Protein AF-A0A840C3K5-F1 (afdb_monomer_lite)

Organism: NCBI:txid1348468

Foldseek 3Di:
DDPCVVQPPNDDDQDPQLVVQLVVLQVQCVVVVNHCPVPSVLSSVLSVCVSPVDEAADPPVSNVPPSPGHYDDCVVDPDD

InterPro domains:
  IPR029060 PIN-like domain superfamily [SSF88723] (6-75)

Secondary structure (DSSP, 8-state):
--HHHHHGGGSPPP-HHHHHHHHHHHHHHHHTT---GGGHHHHHHHHHHHHHT--EE-S-HHHHTTS---EE-TTTS---

pLDDT: mean 93.92, std 7.52, range [58.62, 98.62]

Structure (mmCIF, N/CA/C/O backbone):
data_AF-A0A840C3K5-F1
#
_entry.id   AF-A0A840C3K5-F1
#
loop_
_atom_site.group_PDB
_atom_site.id
_atom_site.type_symbol
_atom_site.label_atom_id
_atom_site.label_alt_id
_atom_site.label_comp_id
_atom_site.label_asym_id
_atom_site.label_entity_id
_atom_site.label_seq_id
_atom_site.pdbx_PDB_ins_code
_atom_site.Cartn_x
_atom_site.Cartn_y
_atom_site.Cartn_z
_atom_site.occupancy
_atom_site.B_iso_or_equiv
_atom_site.auth_seq_id
_atom_site.auth_comp_id
_atom_site.auth_asym_id
_atom_site.auth_atom_id
_atom_site.pdbx_PDB_model_num
ATOM 1 N N . MET A 1 1 ? 25.200 -1.404 -1.995 1.00 67.31 1 MET A N 1
ATOM 2 C CA . MET A 1 1 ? 24.126 -2.386 -2.213 1.00 67.31 1 MET A CA 1
ATOM 3 C C . MET A 1 1 ? 22.826 -1.618 -2.226 1.00 67.31 1 MET A C 1
ATOM 5 O O . MET A 1 1 ? 22.479 -1.009 -1.218 1.00 67.31 1 MET A O 1
ATOM 9 N N . LEU A 1 2 ? 22.210 -1.529 -3.395 1.00 81.75 2 LEU A N 1
ATOM 10 C CA . LEU A 1 2 ? 20.905 -0.913 -3.585 1.00 81.75 2 LEU A CA 1
ATOM 11 C C . LEU A 1 2 ? 19.812 -1.916 -3.198 1.00 81.75 2 LEU A C 1
ATOM 13 O O . LEU A 1 2 ? 20.041 -3.122 -3.179 1.00 81.75 2 LEU A O 1
ATOM 17 N N . VAL A 1 3 ? 18.611 -1.422 -2.894 1.00 78.56 3 VAL A N 1
ATOM 18 C CA . VAL A 1 3 ? 17.443 -2.275 -2.594 1.00 78.56 3 VAL A CA 1
ATOM 19 C C . VAL A 1 3 ? 17.122 -3.202 -3.774 1.00 78.56 3 VAL A C 1
ATOM 21 O O . VAL A 1 3 ? 16.778 -4.361 -3.566 1.00 78.56 3 VAL A O 1
ATOM 24 N N . SER A 1 4 ? 17.330 -2.736 -5.006 1.00 80.81 4 SER A N 1
ATOM 25 C CA . SER A 1 4 ? 17.215 -3.545 -6.226 1.00 80.81 4 SER A CA 1
ATOM 26 C C . SER A 1 4 ? 18.142 -4.761 -6.235 1.00 80.81 4 SER A C 1
ATOM 28 O O . SER A 1 4 ? 17.766 -5.805 -6.746 1.00 80.81 4 SER A O 1
ATOM 30 N N . ASP A 1 5 ? 19.326 -4.664 -5.626 1.00 85.81 5 ASP A N 1
ATOM 31 C CA . ASP A 1 5 ? 20.286 -5.775 -5.591 1.00 85.81 5 ASP A CA 1
ATOM 32 C C . ASP A 1 5 ? 19.830 -6.885 -4.625 1.00 85.81 5 ASP A C 1
ATOM 34 O O . ASP A 1 5 ? 20.240 -8.032 -4.758 1.00 85.81 5 ASP A O 1
ATOM 38 N N . LEU A 1 6 ? 18.996 -6.543 -3.634 1.00 90.00 6 LEU A N 1
ATOM 39 C CA . LEU A 1 6 ? 18.469 -7.477 -2.631 1.00 90.00 6 LEU A CA 1
ATOM 40 C C . LEU A 1 6 ? 17.162 -8.144 -3.064 1.00 90.00 6 LEU A C 1
ATOM 42 O O . LEU A 1 6 ? 16.875 -9.273 -2.664 1.00 90.00 6 LEU A O 1
ATOM 46 N N . PHE A 1 7 ? 16.339 -7.415 -3.816 1.00 88.75 7 PHE A N 1
ATOM 47 C CA . PHE A 1 7 ? 14.980 -7.831 -4.153 1.00 88.75 7 PHE A CA 1
ATOM 48 C C . PHE A 1 7 ? 14.777 -8.112 -5.641 1.00 88.75 7 PHE A C 1
ATOM 50 O O . PHE A 1 7 ? 13.691 -8.565 -5.999 1.00 88.75 7 PHE A O 1
ATOM 57 N N . GLU A 1 8 ? 15.812 -7.923 -6.462 1.00 87.81 8 GLU A N 1
ATOM 58 C CA . GLU A 1 8 ? 15.807 -8.150 -7.908 1.00 87.81 8 GLU A CA 1
ATOM 59 C C . GLU A 1 8 ? 14.615 -7.433 -8.571 1.00 87.81 8 GLU A C 1
ATOM 61 O O . GLU A 1 8 ? 14.467 -6.217 -8.438 1.00 87.81 8 GLU A O 1
ATOM 66 N N . ASP A 1 9 ? 13.740 -8.172 -9.246 1.00 84.19 9 ASP A N 1
ATOM 67 C CA . ASP A 1 9 ? 12.557 -7.689 -9.962 1.00 84.19 9 ASP A CA 1
ATOM 68 C C . ASP A 1 9 ? 11.321 -7.474 -9.065 1.00 84.19 9 ASP A C 1
ATOM 70 O O . ASP A 1 9 ? 10.242 -7.136 -9.552 1.00 84.19 9 ASP A O 1
ATOM 74 N N . ARG A 1 10 ? 11.460 -7.623 -7.740 1.00 89.69 10 ARG A N 1
ATOM 75 C CA . ARG A 1 10 ? 10.356 -7.478 -6.768 1.00 89.69 10 ARG A CA 1
ATOM 76 C C . ARG A 1 10 ? 10.241 -6.081 -6.160 1.00 89.69 10 ARG A C 1
ATOM 78 O O . ARG A 1 10 ? 9.481 -5.881 -5.212 1.00 89.69 10 ARG A O 1
ATOM 85 N N . VAL A 1 11 ? 10.983 -5.111 -6.691 1.00 91.94 11 VAL A N 1
ATOM 86 C CA . VAL A 1 11 ? 10.787 -3.690 -6.383 1.00 91.94 11 VAL A CA 1
ATOM 87 C C . VAL A 1 11 ? 9.797 -3.121 -7.392 1.00 91.94 11 VAL A C 1
ATOM 89 O O . VAL A 1 11 ? 10.073 -3.080 -8.585 1.00 91.94 11 VAL A O 1
ATOM 92 N N . LEU A 1 12 ? 8.628 -2.699 -6.915 1.00 92.00 12 LEU A N 1
ATOM 93 C CA . LEU A 1 12 ? 7.585 -2.151 -7.778 1.00 92.00 12 LEU A CA 1
ATOM 94 C C . LEU A 1 12 ? 7.867 -0.678 -8.089 1.00 92.00 12 LEU A C 1
ATOM 96 O O . LEU A 1 12 ? 7.944 0.142 -7.173 1.00 92.00 12 LEU A O 1
ATOM 100 N N . ASP A 1 13 ? 7.952 -0.338 -9.374 1.00 93.69 13 ASP A N 1
ATOM 101 C CA . ASP A 1 13 ? 8.006 1.056 -9.822 1.00 93.69 13 ASP A CA 1
ATOM 102 C C . ASP A 1 13 ? 6.714 1.792 -9.471 1.00 93.69 13 ASP A C 1
ATOM 104 O O . ASP A 1 13 ? 5.623 1.236 -9.574 1.00 93.69 13 ASP A O 1
ATOM 108 N N . TRP A 1 14 ? 6.791 3.072 -9.118 1.00 96.06 14 TRP A N 1
ATOM 109 C CA . TRP A 1 14 ? 5.590 3.867 -8.868 1.00 96.06 14 TRP A CA 1
ATOM 110 C C . TRP A 1 14 ? 5.098 4.540 -10.154 1.00 96.06 14 TRP A C 1
ATOM 112 O O . TRP A 1 14 ? 5.835 5.261 -10.826 1.00 96.06 14 TRP A O 1
ATOM 122 N N . THR A 1 15 ? 3.843 4.284 -10.512 1.00 97.69 15 THR A N 1
ATOM 123 C CA . THR A 1 15 ? 3.243 4.633 -11.805 1.00 97.69 15 THR A CA 1
ATOM 124 C C . THR A 1 15 ? 2.131 5.668 -11.665 1.00 97.69 15 THR A C 1
ATOM 126 O O . THR A 1 15 ? 1.609 5.930 -10.581 1.00 97.69 15 THR A O 1
ATOM 129 N N . PHE A 1 16 ? 1.688 6.219 -12.797 1.00 98.31 16 PHE A N 1
ATOM 130 C CA . PHE A 1 16 ? 0.530 7.114 -12.829 1.00 98.31 16 PHE A CA 1
ATOM 131 C C . PHE A 1 16 ? -0.759 6.452 -12.306 1.00 98.31 16 PHE A C 1
ATOM 133 O O . PHE A 1 16 ? -1.575 7.111 -11.664 1.00 98.31 16 PHE A O 1
ATOM 140 N N . GLN A 1 17 ? -0.943 5.147 -12.536 1.00 98.31 17 GLN A N 1
ATOM 141 C CA . GLN A 1 17 ? -2.105 4.415 -12.025 1.00 98.31 17 GLN A CA 1
ATOM 142 C C . GLN A 1 17 ? -2.085 4.311 -10.491 1.00 98.31 17 GLN A C 1
ATOM 144 O O . GLN A 1 17 ? -3.136 4.432 -9.853 1.00 98.31 17 GLN A O 1
ATOM 149 N N . ASP A 1 18 ? -0.900 4.153 -9.894 1.00 98.44 18 ASP A N 1
ATOM 150 C CA . ASP A 1 18 ? -0.731 4.177 -8.437 1.00 98.44 18 ASP A CA 1
ATOM 151 C C . ASP A 1 18 ? -1.064 5.561 -7.887 1.00 98.44 18 ASP A C 1
ATOM 153 O O . ASP A 1 18 ? -1.836 5.676 -6.939 1.00 98.44 18 ASP A O 1
ATOM 157 N N . ALA A 1 19 ? -0.563 6.617 -8.537 1.00 98.56 19 ALA A N 1
ATOM 158 C CA . ALA A 1 19 ? -0.835 8.003 -8.166 1.00 98.56 19 ALA A CA 1
ATOM 159 C C . ALA A 1 19 ? -2.335 8.332 -8.178 1.00 98.56 19 ALA A C 1
ATOM 161 O O . ALA A 1 19 ? -2.857 8.918 -7.226 1.00 98.56 19 ALA A O 1
ATOM 162 N N . ALA A 1 20 ? -3.045 7.920 -9.232 1.00 98.62 20 ALA A N 1
ATOM 163 C CA . ALA A 1 20 ? -4.490 8.108 -9.340 1.00 98.62 20 ALA A CA 1
ATOM 164 C C . ALA A 1 20 ? -5.246 7.355 -8.230 1.00 98.62 20 ALA A C 1
ATOM 166 O O . ALA A 1 20 ? -6.180 7.895 -7.630 1.00 98.62 20 ALA A O 1
ATOM 167 N N . SER A 1 21 ? -4.812 6.132 -7.915 1.00 98.44 21 SER A N 1
ATOM 168 C CA . SER A 1 21 ? -5.392 5.320 -6.839 1.00 98.44 21 SER A CA 1
ATOM 169 C C . SER A 1 21 ? -5.125 5.933 -5.458 1.00 98.44 21 SER A C 1
ATOM 171 O O . SER A 1 21 ? -6.044 6.028 -4.645 1.00 98.44 21 SER A O 1
ATOM 173 N N . THR A 1 22 ? -3.911 6.439 -5.213 1.00 98.62 22 THR A N 1
ATOM 174 C CA . THR A 1 22 ? -3.549 7.188 -3.998 1.00 98.62 22 THR A CA 1
ATOM 175 C C . THR A 1 22 ? -4.437 8.415 -3.822 1.00 98.62 22 THR A C 1
ATOM 177 O O . THR A 1 22 ? -5.024 8.588 -2.756 1.00 98.62 22 THR A O 1
ATOM 180 N N . ALA A 1 23 ? -4.600 9.236 -4.864 1.00 98.56 23 ALA A N 1
ATOM 181 C CA . ALA A 1 23 ? -5.427 10.441 -4.796 1.00 98.56 23 ALA A CA 1
ATOM 182 C C . ALA A 1 23 ? -6.886 10.123 -4.424 1.00 98.56 23 ALA A C 1
ATOM 184 O O . ALA A 1 23 ? -7.462 10.793 -3.565 1.00 98.56 23 ALA A O 1
ATOM 185 N N . ARG A 1 24 ? -7.459 9.063 -5.012 1.00 98.56 24 ARG A N 1
ATOM 186 C CA . ARG A 1 24 ? -8.810 8.587 -4.681 1.00 98.56 24 ARG A CA 1
ATOM 187 C C . ARG A 1 24 ? -8.926 8.152 -3.218 1.00 98.56 24 ARG A C 1
ATOM 189 O O . ARG A 1 24 ? -9.885 8.522 -2.548 1.00 98.56 24 ARG A O 1
ATOM 196 N N . ILE A 1 25 ? -7.963 7.379 -2.715 1.00 98.38 25 ILE A N 1
ATOM 197 C CA . ILE A 1 25 ? -7.963 6.922 -1.315 1.00 98.38 25 ILE A CA 1
ATOM 198 C C . ILE A 1 25 ? -7.851 8.112 -0.359 1.00 98.38 25 ILE A C 1
ATOM 200 O O . ILE A 1 25 ? -8.598 8.182 0.615 1.00 98.38 25 ILE A O 1
ATOM 204 N N . MET A 1 26 ? -6.960 9.066 -0.644 1.00 98.50 26 MET A N 1
ATOM 205 C CA . MET A 1 26 ? -6.793 10.263 0.185 1.00 98.50 26 MET A CA 1
ATOM 206 C C . MET A 1 26 ? -8.065 11.119 0.224 1.00 98.50 26 MET A C 1
ATOM 208 O O . MET A 1 26 ? -8.425 11.617 1.287 1.00 98.50 26 MET A O 1
ATOM 212 N N . GLU A 1 27 ? -8.771 11.275 -0.899 1.00 98.50 27 GLU A N 1
ATOM 213 C CA . GLU A 1 27 ? -10.047 12.003 -0.950 1.00 98.50 27 GLU A CA 1
ATOM 214 C C . GLU A 1 27 ? -11.127 11.336 -0.084 1.00 98.50 27 GLU A C 1
ATOM 216 O O . GLU A 1 27 ? -11.746 12.005 0.749 1.00 98.50 27 GLU A O 1
ATOM 221 N N . GLU A 1 28 ? -11.290 10.016 -0.189 1.00 98.19 28 GLU A N 1
ATOM 222 C CA . GLU A 1 28 ? -12.246 9.261 0.631 1.00 98.19 28 GLU A CA 1
ATOM 223 C C . GLU A 1 28 ? -11.895 9.322 2.129 1.00 98.19 28 GLU A C 1
ATOM 225 O O . GLU A 1 28 ? -12.769 9.545 2.970 1.00 98.19 28 GLU A O 1
ATOM 230 N N . LYS A 1 29 ? -10.611 9.189 2.474 1.00 97.94 29 LYS A N 1
ATOM 231 C CA . LYS A 1 29 ? -10.096 9.314 3.847 1.00 97.94 29 LYS A CA 1
ATOM 232 C C . LYS A 1 29 ? -10.356 10.706 4.431 1.00 97.94 29 LYS A C 1
ATOM 234 O O . LYS A 1 29 ? -10.881 10.816 5.540 1.00 97.94 29 LYS A O 1
ATOM 239 N N . ARG A 1 30 ? -10.089 11.777 3.671 1.00 97.75 30 ARG A N 1
ATOM 240 C CA . ARG A 1 30 ? -10.403 13.160 4.082 1.00 97.75 30 ARG A CA 1
ATOM 241 C C . ARG A 1 30 ? -11.894 13.353 4.337 1.00 97.75 30 ARG A C 1
ATOM 243 O O . ARG A 1 30 ? -12.262 13.913 5.366 1.00 97.75 30 ARG A O 1
ATOM 250 N N . ARG A 1 31 ? -12.761 12.841 3.457 1.00 97.94 31 ARG A N 1
ATOM 251 C CA . ARG A 1 31 ? -14.225 12.892 3.642 1.00 97.94 31 ARG A CA 1
ATOM 252 C C . ARG A 1 31 ? -14.708 12.196 4.915 1.00 97.94 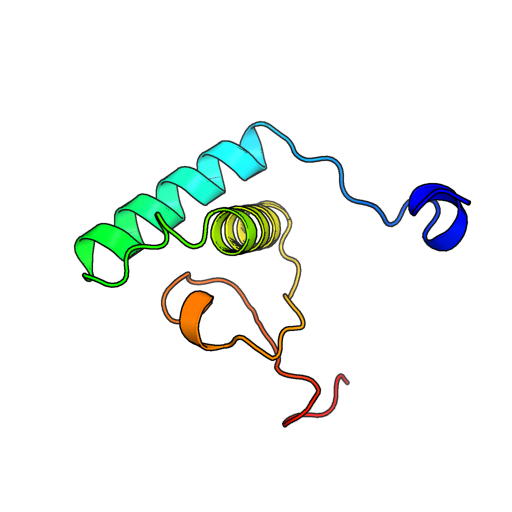31 ARG A C 1
ATOM 254 O O . ARG A 1 31 ? -15.777 12.536 5.413 1.00 97.94 31 ARG A O 1
ATOM 261 N N . ARG A 1 32 ? -13.936 11.243 5.436 1.00 97.00 32 ARG A N 1
ATOM 262 C CA . ARG A 1 32 ? -14.212 10.526 6.691 1.00 97.00 32 ARG A CA 1
ATOM 263 C C . ARG A 1 32 ? -13.586 11.175 7.927 1.00 97.00 32 ARG A C 1
ATOM 265 O O . ARG A 1 32 ? -13.806 10.683 9.026 1.00 97.00 32 ARG A O 1
ATOM 272 N N . GLY A 1 33 ? -12.818 12.254 7.768 1.00 97.31 33 GLY A N 1
ATOM 273 C CA . GLY A 1 33 ? -12.044 12.849 8.863 1.00 97.31 33 GLY A CA 1
ATOM 274 C C . GLY A 1 33 ? -10.806 12.033 9.259 1.00 97.31 33 GLY A C 1
ATOM 275 O O . GLY A 1 33 ? -10.268 12.230 10.341 1.00 97.31 33 GLY A O 1
ATOM 276 N N . GLU A 1 34 ? -10.350 11.128 8.391 1.00 96.81 34 GLU A N 1
ATOM 277 C CA . GLU A 1 34 ? -9.204 10.229 8.595 1.00 96.81 34 GLU A CA 1
ATOM 278 C C . GLU A 1 34 ? -8.074 10.566 7.606 1.00 96.81 34 GLU A C 1
ATOM 280 O O . GLU A 1 34 ? -7.524 9.689 6.940 1.00 96.81 34 GLU A O 1
ATOM 285 N N . ALA A 1 35 ? -7.806 11.859 7.424 1.00 96.31 35 ALA A N 1
ATOM 286 C CA . ALA A 1 35 ? -6.900 12.380 6.408 1.00 96.31 35 ALA A CA 1
ATOM 287 C C . ALA A 1 35 ? -5.483 11.774 6.497 1.00 96.31 35 ALA A C 1
ATOM 289 O O . ALA A 1 35 ? -4.898 11.710 7.572 1.00 96.31 35 ALA A O 1
ATOM 290 N N . LEU A 1 36 ? -4.919 11.384 5.347 1.00 97.00 36 LEU A N 1
ATOM 291 C CA . LEU A 1 36 ? -3.551 10.851 5.227 1.00 97.00 36 LEU A CA 1
ATOM 292 C C . LEU A 1 36 ? -2.531 11.923 4.800 1.00 97.00 36 LEU A C 1
ATOM 294 O O . LEU A 1 36 ? -1.460 11.589 4.301 1.00 97.00 36 LEU A O 1
ATOM 298 N N . ASP A 1 37 ? -2.863 13.210 4.926 1.00 94.69 37 ASP A N 1
ATOM 299 C CA . ASP A 1 37 ? -2.030 14.327 4.456 1.00 94.69 37 ASP A CA 1
ATOM 300 C C . ASP A 1 37 ? -0.624 14.327 5.083 1.00 94.69 37 ASP A C 1
ATOM 302 O O . ASP A 1 37 ? 0.364 14.495 4.369 1.00 94.69 37 ASP A O 1
ATOM 306 N N . ASP A 1 38 ? -0.527 14.018 6.378 1.00 96.75 38 ASP A N 1
ATOM 307 C CA . ASP A 1 38 ? 0.746 13.876 7.100 1.00 96.75 38 ASP A CA 1
ATOM 308 C C . ASP A 1 38 ? 1.379 12.472 6.947 1.00 96.75 38 ASP A C 1
ATOM 310 O O . ASP A 1 38 ? 2.492 12.219 7.411 1.00 96.75 38 ASP A O 1
ATOM 314 N N . HIS A 1 39 ? 0.690 11.558 6.253 1.00 96.75 39 HIS A N 1
ATOM 315 C CA . HIS A 1 39 ? 1.045 10.144 6.070 1.00 96.75 39 HIS A CA 1
ATOM 316 C C . HIS A 1 39 ? 1.143 9.764 4.585 1.00 96.75 39 HIS A C 1
ATOM 318 O O . HIS A 1 39 ? 0.771 8.663 4.171 1.00 96.75 39 HIS A O 1
ATOM 324 N N . LEU A 1 40 ? 1.669 10.676 3.758 1.00 97.06 40 LEU A N 1
ATOM 325 C CA . LEU A 1 40 ? 1.787 10.479 2.310 1.00 97.06 40 LEU A CA 1
ATOM 326 C C . LEU A 1 40 ? 2.442 9.137 1.905 1.00 97.06 40 LEU A C 1
ATOM 328 O O . LEU A 1 40 ? 1.921 8.505 0.985 1.00 97.06 40 LEU A O 1
ATOM 332 N N . PRO A 1 41 ? 3.511 8.637 2.564 1.00 97.75 41 PRO A N 1
ATOM 333 C CA . PRO A 1 41 ? 4.073 7.327 2.226 1.00 97.75 41 PRO A CA 1
ATOM 334 C C . PRO A 1 41 ? 3.073 6.171 2.382 1.00 97.75 41 PRO A C 1
ATOM 336 O O . PRO A 1 41 ? 2.994 5.314 1.503 1.00 97.75 41 PRO A O 1
ATOM 339 N N . ASP A 1 42 ? 2.260 6.168 3.443 1.00 98.19 42 ASP A N 1
ATOM 340 C CA . ASP A 1 42 ? 1.231 5.142 3.658 1.00 98.19 42 ASP A CA 1
ATOM 341 C C . ASP A 1 42 ? 0.116 5.252 2.606 1.00 98.19 42 ASP A C 1
ATOM 343 O O . ASP A 1 42 ? -0.356 4.240 2.083 1.00 98.19 42 ASP A O 1
ATOM 347 N N . ALA A 1 43 ? -0.244 6.474 2.198 1.00 98.19 43 ALA A N 1
ATOM 348 C CA . ALA A 1 43 ? -1.181 6.700 1.097 1.00 98.19 43 ALA A CA 1
ATOM 349 C C . ALA A 1 43 ? -0.635 6.213 -0.262 1.00 98.19 43 ALA A C 1
ATOM 351 O O . ALA A 1 43 ? -1.387 5.673 -1.083 1.00 98.19 43 ALA A O 1
ATOM 352 N N . MET A 1 44 ? 0.669 6.369 -0.514 1.00 98.56 44 MET A N 1
ATOM 353 C CA . MET A 1 44 ? 1.334 5.835 -1.711 1.00 98.56 44 MET A CA 1
ATOM 354 C C . MET A 1 44 ? 1.342 4.302 -1.716 1.00 98.56 44 MET A C 1
ATOM 356 O O . MET A 1 44 ? 1.049 3.692 -2.750 1.00 98.56 44 MET A O 1
ATOM 360 N N . LEU A 1 45 ? 1.611 3.674 -0.566 1.00 98.19 45 LEU A N 1
ATOM 361 C CA . LEU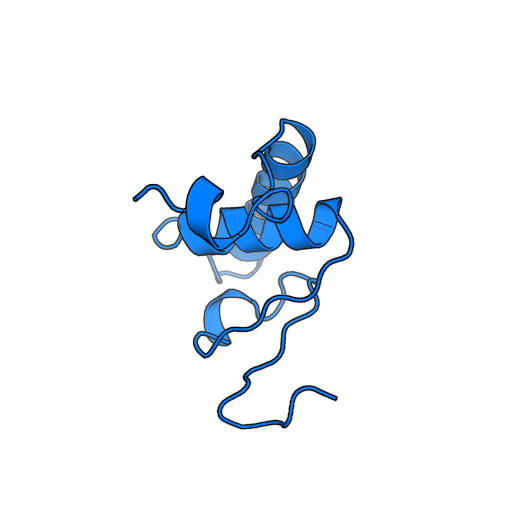 A 1 45 ? 1.529 2.219 -0.406 1.00 98.19 45 LEU A CA 1
ATOM 362 C C . LEU A 1 45 ? 0.097 1.713 -0.611 1.00 98.19 45 LEU A C 1
ATOM 364 O O . LEU A 1 45 ? -0.105 0.755 -1.354 1.00 98.19 45 LEU A O 1
ATOM 368 N N . ALA A 1 46 ? -0.903 2.381 -0.028 1.00 98.19 46 ALA A N 1
ATOM 369 C CA . ALA A 1 46 ? -2.311 2.029 -0.203 1.00 98.19 46 ALA A CA 1
ATOM 370 C C . ALA A 1 46 ? -2.755 2.153 -1.672 1.00 98.19 46 ALA A C 1
ATOM 372 O O . ALA A 1 46 ? -3.367 1.233 -2.211 1.00 98.19 46 ALA A O 1
ATOM 373 N N . GLY A 1 47 ? -2.401 3.245 -2.356 1.00 98.31 47 GLY A N 1
ATOM 374 C CA . GLY A 1 47 ? -2.716 3.408 -3.780 1.00 98.31 47 GLY A CA 1
ATOM 375 C C . GLY A 1 47 ? -2.061 2.344 -4.658 1.00 98.31 47 GLY A C 1
ATOM 376 O O . GLY A 1 47 ? -2.722 1.787 -5.530 1.00 98.31 47 GLY A O 1
ATOM 377 N N . THR A 1 48 ? -0.805 2.002 -4.365 1.00 98.44 48 THR A N 1
ATOM 378 C CA . THR A 1 48 ? -0.076 0.909 -5.029 1.00 98.44 48 THR A CA 1
ATOM 379 C C . THR A 1 48 ? -0.733 -0.453 -4.789 1.00 98.44 48 THR A C 1
ATOM 381 O O . THR A 1 48 ? -0.860 -1.260 -5.707 1.00 98.44 48 THR A O 1
ATOM 384 N N . ALA A 1 49 ? -1.173 -0.730 -3.561 1.00 98.12 49 ALA A N 1
ATOM 385 C CA . ALA A 1 49 ? -1.860 -1.977 -3.239 1.00 98.12 49 ALA A CA 1
ATOM 386 C C . ALA A 1 49 ? -3.209 -2.092 -3.956 1.00 98.12 49 ALA A C 1
ATOM 388 O O . ALA A 1 49 ? -3.539 -3.151 -4.489 1.00 98.12 49 ALA A O 1
ATOM 389 N N . ALA A 1 50 ? -3.957 -0.988 -4.027 1.00 97.69 50 ALA A N 1
ATOM 390 C CA . ALA A 1 50 ? -5.236 -0.927 -4.722 1.00 97.69 50 ALA A CA 1
ATOM 391 C C . ALA A 1 50 ? -5.103 -1.113 -6.243 1.00 97.69 50 ALA A C 1
ATOM 393 O O . ALA A 1 50 ? -5.951 -1.763 -6.851 1.00 97.69 50 ALA A O 1
ATOM 394 N N . SER A 1 51 ? -4.059 -0.560 -6.866 1.00 97.88 51 SER A N 1
ATOM 395 C CA . SER A 1 51 ? -3.851 -0.638 -8.319 1.00 97.88 51 SER A CA 1
ATOM 396 C C . SER A 1 51 ? -3.303 -1.989 -8.790 1.00 97.88 51 SER A C 1
ATOM 398 O O . SER A 1 51 ? -3.520 -2.349 -9.948 1.00 97.88 51 SER A O 1
ATOM 400 N N . ARG A 1 52 ? -2.587 -2.716 -7.920 1.00 95.06 52 ARG A N 1
ATOM 401 C CA . ARG A 1 52 ? -1.855 -3.954 -8.256 1.00 95.06 52 ARG A CA 1
ATOM 402 C C . ARG A 1 52 ? -2.385 -5.220 -7.590 1.00 95.06 52 ARG A C 1
ATOM 404 O O . ARG A 1 52 ? -1.796 -6.278 -7.776 1.00 95.06 52 ARG A O 1
ATOM 411 N N . ASP A 1 53 ? -3.461 -5.112 -6.818 1.00 91.25 53 ASP A N 1
ATOM 412 C CA . ASP A 1 53 ? -4.072 -6.222 -6.078 1.00 91.25 53 ASP A CA 1
ATOM 413 C C . ASP A 1 53 ? -3.080 -6.990 -5.177 1.00 91.25 53 ASP A C 1
ATOM 415 O O . ASP A 1 53 ? -3.074 -8.221 -5.097 1.00 91.25 53 ASP A O 1
ATOM 419 N N . VAL A 1 54 ? -2.224 -6.246 -4.472 1.00 95.38 54 VAL A N 1
ATOM 420 C CA . VAL A 1 54 ? -1.284 -6.800 -3.485 1.00 95.38 54 VAL A CA 1
ATOM 421 C C . VAL A 1 54 ? -1.741 -6.508 -2.056 1.00 95.38 54 VAL A C 1
ATOM 423 O O . VAL A 1 54 ? -2.486 -5.563 -1.800 1.00 95.38 54 VAL A O 1
ATOM 426 N N . THR A 1 55 ? -1.283 -7.323 -1.107 1.00 96.31 55 THR A N 1
ATOM 427 C CA . THR A 1 55 ? -1.578 -7.158 0.324 1.00 96.31 55 THR A CA 1
ATOM 428 C C . THR A 1 55 ? -0.443 -6.413 1.017 1.00 96.31 55 THR A C 1
ATOM 430 O O . THR A 1 55 ? 0.725 -6.763 0.855 1.00 96.31 55 THR A O 1
ATOM 433 N N . ILE A 1 56 ? -0.780 -5.423 1.842 1.00 96.75 56 ILE A N 1
ATOM 434 C CA . ILE A 1 56 ? 0.200 -4.686 2.647 1.00 96.75 56 ILE A CA 1
ATOM 435 C C . ILE A 1 56 ? 0.493 -5.448 3.938 1.00 96.75 56 ILE A C 1
ATOM 437 O O . ILE A 1 56 ? -0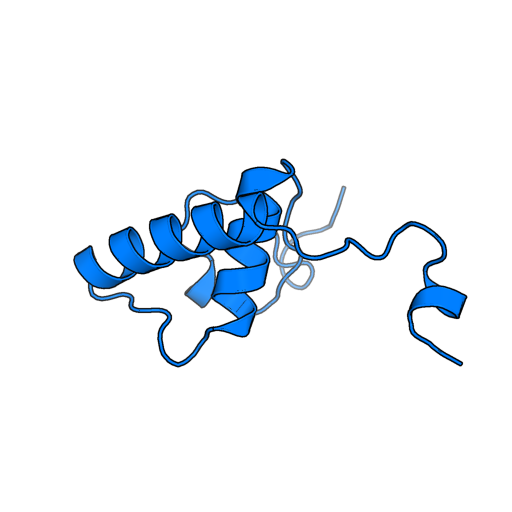.406 -5.739 4.723 1.00 96.75 56 ILE A O 1
ATOM 441 N N . LEU A 1 57 ? 1.767 -5.726 4.197 1.00 96.38 57 LEU A N 1
ATOM 442 C CA . LEU A 1 57 ? 2.223 -6.216 5.495 1.00 96.38 57 LEU A CA 1
ATOM 443 C C . LEU A 1 57 ? 2.666 -5.028 6.343 1.00 96.38 57 LEU A C 1
ATOM 445 O O . LEU A 1 57 ? 3.636 -4.352 6.007 1.00 96.38 57 LEU A O 1
ATOM 449 N N . THR A 1 58 ? 1.955 -4.746 7.432 1.00 96.06 58 THR A N 1
ATOM 450 C CA . THR A 1 58 ? 2.219 -3.547 8.237 1.00 96.06 58 THR A CA 1
ATOM 451 C C . THR A 1 58 ? 1.815 -3.719 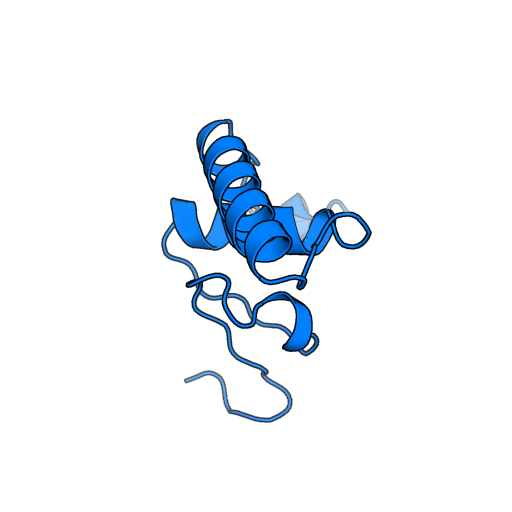9.691 1.00 96.06 58 THR A C 1
ATOM 453 O O . THR A 1 58 ? 0.765 -4.271 9.997 1.00 96.06 58 THR A O 1
ATOM 456 N N . ARG A 1 59 ? 2.626 -3.175 10.602 1.00 96.50 59 ARG A N 1
ATOM 457 C CA . ARG A 1 59 ? 2.222 -2.974 12.003 1.00 96.50 59 ARG A CA 1
ATOM 458 C C . ARG A 1 59 ? 1.364 -1.718 12.198 1.00 96.50 59 ARG A C 1
ATOM 460 O O . ARG A 1 59 ? 0.742 -1.559 13.242 1.00 96.50 59 ARG A O 1
ATOM 467 N N . ASN A 1 60 ? 1.387 -0.791 11.235 1.00 95.62 60 ASN A N 1
ATOM 468 C CA . ASN A 1 60 ? 0.695 0.494 11.306 1.00 95.62 60 ASN A CA 1
ATOM 469 C C . ASN A 1 60 ? -0.730 0.372 10.757 1.00 95.62 60 ASN A C 1
ATOM 471 O O . ASN A 1 60 ? -1.076 0.962 9.741 1.00 95.62 60 ASN A O 1
ATOM 475 N N . GLU A 1 61 ? -1.560 -0.439 11.405 1.00 96.31 61 GLU A N 1
ATOM 476 C CA . GLU A 1 61 ? -2.903 -0.750 10.901 1.00 96.31 61 GLU A CA 1
ATOM 477 C C . GLU A 1 61 ? -3.794 0.494 10.763 1.00 96.31 61 GLU A C 1
ATOM 479 O O . GLU A 1 61 ? -4.686 0.526 9.917 1.00 96.31 61 GLU A O 1
ATOM 484 N N . ALA A 1 62 ? -3.554 1.523 11.582 1.00 95.81 62 ALA A N 1
ATOM 485 C CA . ALA A 1 62 ? -4.400 2.707 11.662 1.00 95.81 62 ALA A CA 1
ATOM 486 C C . ALA A 1 62 ? -4.567 3.422 10.316 1.00 95.81 62 ALA A C 1
ATOM 488 O O . ALA A 1 62 ? -5.698 3.744 9.940 1.00 95.81 62 ALA A O 1
ATOM 489 N N . GLU A 1 63 ? -3.478 3.579 9.567 1.00 96.88 63 GLU A N 1
ATOM 490 C CA . GLU A 1 63 ? -3.499 4.316 8.302 1.00 96.88 63 GLU A CA 1
ATOM 491 C C . GLU A 1 63 ? -4.195 3.542 7.182 1.00 96.88 63 GLU A C 1
ATOM 493 O O . GLU A 1 63 ? -4.849 4.140 6.325 1.00 96.88 63 GLU A O 1
ATOM 498 N N . PHE A 1 64 ? -4.171 2.209 7.239 1.00 97.62 64 PHE A N 1
ATOM 499 C CA . PHE A 1 64 ? -4.762 1.351 6.210 1.00 97.62 64 PHE A CA 1
ATOM 500 C C . PHE A 1 64 ? -6.233 1.007 6.463 1.00 97.62 64 PHE A C 1
ATOM 502 O O . PHE A 1 64 ? -6.931 0.593 5.530 1.00 97.62 64 PHE A O 1
ATOM 509 N N . ARG A 1 65 ? -6.765 1.244 7.672 1.00 96.25 65 ARG A N 1
ATOM 510 C CA . ARG A 1 65 ? -8.211 1.122 7.928 1.00 96.25 65 ARG A CA 1
ATOM 511 C C . ARG A 1 65 ? -9.012 2.023 6.989 1.00 96.25 65 ARG A C 1
ATOM 513 O O . ARG A 1 65 ? -8.605 3.143 6.687 1.00 96.25 65 ARG A O 1
ATOM 520 N N . ASN A 1 66 ? -10.168 1.530 6.544 1.00 96.31 66 ASN A N 1
ATOM 521 C CA . ASN A 1 66 ? -11.113 2.243 5.674 1.00 96.31 66 ASN A CA 1
ATOM 522 C C . ASN A 1 66 ? -10.567 2.692 4.304 1.00 96.31 66 ASN A C 1
ATOM 524 O O . ASN A 1 66 ? -11.258 3.410 3.587 1.00 96.31 66 ASN A O 1
ATOM 528 N N . THR A 1 67 ? -9.376 2.244 3.901 1.00 97.00 67 THR A N 1
ATOM 529 C CA . THR A 1 67 ? -8.828 2.510 2.557 1.00 97.00 67 THR A CA 1
ATOM 530 C C . THR A 1 67 ? -9.394 1.573 1.485 1.00 97.00 67 THR A C 1
ATOM 532 O O . THR A 1 67 ? -9.309 1.873 0.299 1.00 97.00 67 THR A O 1
ATOM 535 N N . GLY A 1 68 ? -9.960 0.431 1.894 1.00 95.81 68 GLY A N 1
ATOM 536 C CA . GLY A 1 68 ? -10.416 -0.635 0.996 1.00 95.81 68 GLY A CA 1
ATOM 537 C C . GLY A 1 68 ? -9.310 -1.592 0.538 1.00 95.81 68 GLY A C 1
ATOM 538 O O . GLY A 1 68 ? -9.607 -2.554 -0.165 1.00 95.81 68 GLY A O 1
ATOM 539 N N . VAL A 1 69 ? -8.055 -1.367 0.944 1.00 97.38 69 VAL A N 1
ATOM 540 C CA . VAL A 1 69 ? -6.931 -2.252 0.605 1.00 97.38 69 VAL A CA 1
ATOM 541 C C . VAL A 1 69 ? -6.819 -3.411 1.590 1.00 97.38 69 VAL A C 1
ATOM 543 O O . VAL A 1 69 ? -7.182 -3.292 2.763 1.00 97.38 69 VAL A O 1
ATOM 546 N N . ARG A 1 70 ? -6.279 -4.539 1.124 1.00 96.94 70 ARG A N 1
ATOM 547 C CA . ARG A 1 70 ? -5.953 -5.677 1.989 1.00 96.94 70 ARG A CA 1
ATOM 548 C C . ARG A 1 70 ? -4.673 -5.373 2.761 1.00 96.94 70 ARG A C 1
ATOM 550 O O . ARG A 1 70 ? -3.655 -5.034 2.156 1.00 96.94 70 ARG A O 1
ATOM 557 N N . PHE A 1 71 ? -4.702 -5.541 4.080 1.00 96.62 71 PHE A N 1
ATOM 558 C CA . PHE A 1 71 ? -3.499 -5.493 4.905 1.00 96.62 71 PHE A CA 1
ATOM 559 C C . PHE A 1 71 ? -3.523 -6.563 6.000 1.00 96.62 71 PHE A C 1
ATOM 561 O O . PHE A 1 71 ? -4.590 -6.994 6.437 1.00 96.62 71 PHE A O 1
ATOM 568 N N . VAL A 1 72 ? -2.336 -6.994 6.428 1.00 96.81 72 VAL A N 1
ATOM 569 C CA . VAL A 1 72 ? -2.123 -7.950 7.522 1.00 96.81 72 VAL A CA 1
ATOM 570 C C . VAL A 1 72 ? -1.031 -7.407 8.436 1.00 96.81 72 VAL A C 1
ATOM 572 O O . VAL A 1 72 ? 0.002 -6.933 7.961 1.00 96.81 72 VAL A O 1
ATOM 575 N N . ASN A 1 73 ? -1.243 -7.503 9.749 1.00 96.19 73 ASN A N 1
ATOM 576 C CA . ASN A 1 73 ? -0.212 -7.221 10.736 1.00 96.19 73 ASN A CA 1
ATOM 577 C C . ASN A 1 73 ? 0.521 -8.513 11.124 1.00 96.19 73 ASN A C 1
ATOM 579 O O . ASN A 1 73 ? -0.034 -9.335 11.857 1.00 96.19 73 ASN A O 1
ATOM 583 N N . PRO A 1 74 ? 1.775 -8.707 10.676 1.00 95.00 74 PRO A N 1
ATOM 584 C CA . PRO A 1 74 ? 2.483 -9.961 10.905 1.00 95.00 74 PRO A CA 1
ATOM 585 C C . PRO A 1 74 ? 2.950 -10.146 12.354 1.00 95.00 74 PRO A C 1
ATOM 587 O O . PRO A 1 74 ? 3.421 -11.221 12.714 1.00 95.00 74 PRO A O 1
ATOM 590 N N . TRP A 1 75 ? 2.817 -9.121 13.203 1.00 93.62 75 TRP A N 1
ATOM 591 C CA . TRP A 1 75 ? 3.063 -9.250 14.641 1.00 93.62 75 TRP A CA 1
ATOM 592 C C . TRP A 1 75 ? 1.874 -9.838 15.403 1.00 93.62 75 TRP A C 1
ATOM 594 O O . TRP A 1 75 ? 2.052 -10.286 16.533 1.00 93.62 75 TRP A O 1
ATOM 604 N N . THR A 1 76 ? 0.673 -9.829 14.822 1.00 93.50 76 THR A N 1
ATOM 605 C CA . THR A 1 76 ? -0.558 -10.284 15.488 1.00 93.50 76 THR A CA 1
ATOM 606 C C . THR A 1 76 ? -1.229 -11.452 14.770 1.00 93.50 76 THR A C 1
ATOM 608 O O . THR A 1 76 ? -1.993 -12.182 15.401 1.00 93.50 76 THR A O 1
ATOM 611 N N . ALA A 1 77 ? -0.918 -11.678 13.491 1.00 82.38 77 ALA A N 1
ATOM 612 C CA . ALA A 1 77 ? -1.419 -12.800 12.707 1.00 82.38 77 ALA A CA 1
ATOM 613 C C . ALA A 1 77 ? -0.294 -13.456 11.877 1.00 82.38 77 ALA A C 1
ATOM 615 O O . ALA A 1 77 ? 0.529 -12.742 11.301 1.00 82.38 77 ALA A O 1
ATOM 616 N N . PRO A 1 78 ? -0.249 -14.800 11.776 1.00 75.06 78 PRO A N 1
ATOM 617 C CA . PRO A 1 78 ? 0.679 -15.473 10.876 1.00 75.06 78 PRO A CA 1
ATOM 618 C C . PRO A 1 78 ? 0.354 -15.151 9.412 1.00 75.06 78 PRO A C 1
ATOM 620 O O . PRO A 1 78 ? -0.811 -15.130 9.016 1.00 75.06 78 PRO A O 1
ATOM 623 N N . ILE A 1 79 ? 1.397 -14.928 8.608 1.00 71.25 79 ILE A N 1
ATOM 624 C CA . ILE A 1 79 ? 1.286 -14.856 7.148 1.00 71.25 79 ILE A CA 1
ATOM 625 C C . ILE A 1 79 ? 1.276 -16.306 6.651 1.00 71.25 79 ILE A C 1
ATOM 627 O O . ILE A 1 79 ? 2.302 -16.981 6.742 1.00 71.25 79 ILE A O 1
ATOM 631 N N . VAL A 1 8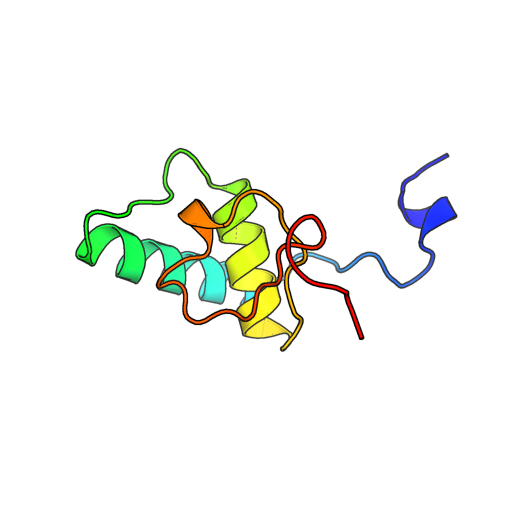0 ? 0.117 -16.799 6.212 1.00 58.62 80 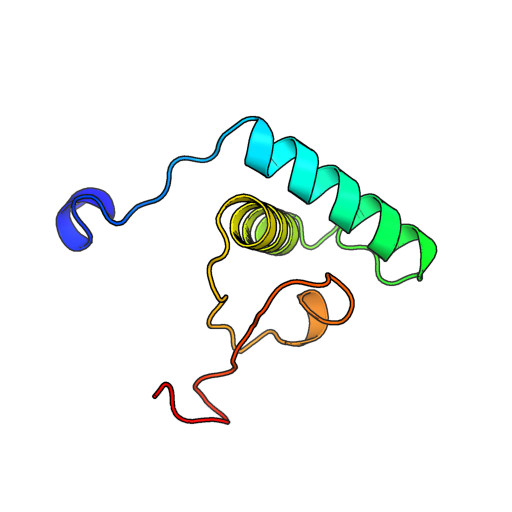VAL A N 1
ATOM 632 C CA . VAL A 1 80 ? -0.039 -18.116 5.566 1.00 58.62 80 VAL A CA 1
ATOM 633 C C . VAL A 1 80 ? -0.075 -17.984 4.055 1.00 58.62 80 VAL A C 1
ATOM 635 O O . VAL A 1 80 ? -0.697 -17.013 3.570 1.00 58.62 80 VAL A O 1
#

Sequence (80 aa):
MLVSDLFEDRVLDWTFQDAASTARIMEEKRRRGEALDDHLPDAMLAGTAASRDVTILTRNEAEFRNTGVRFVNPWTAPIV

Radius of gyration: 13.38 Å; chains: 1; bounding box: 38×32×28 Å